Protein AF-A0AAX3WFN7-F1 (afdb_monomer_lite)

pLDDT: mean 91.31, std 12.01, range [34.16, 98.0]

Structure (mmCIF, N/CA/C/O backbone):
data_AF-A0AAX3WFN7-F1
#
_entry.id   AF-A0AAX3WFN7-F1
#
loop_
_atom_site.group_PDB
_atom_site.id
_atom_site.type_symbol
_atom_site.label_atom_id
_atom_site.label_alt_id
_atom_site.label_comp_id
_atom_site.label_asym_id
_atom_site.label_entity_id
_atom_site.label_seq_id
_atom_site.pdbx_PDB_ins_code
_atom_site.Cartn_x
_atom_site.Cartn_y
_atom_site.Cartn_z
_atom_site.occupancy
_atom_site.B_iso_or_equiv
_atom_site.auth_seq_id
_atom_site.auth_comp_id
_atom_site.auth_asym_id
_atom_site.auth_atom_id
_atom_site.pdbx_PDB_model_num
ATOM 1 N N . MET A 1 1 ? -26.899 1.313 -4.497 1.00 37.00 1 MET A N 1
ATOM 2 C CA . MET A 1 1 ? -25.644 0.562 -4.700 1.00 37.00 1 MET A CA 1
ATOM 3 C C . MET A 1 1 ? -25.261 0.020 -3.342 1.00 37.00 1 MET A C 1
ATOM 5 O O . MET A 1 1 ? -25.131 0.827 -2.433 1.00 37.00 1 MET A O 1
ATOM 9 N N . SER A 1 2 ? -25.225 -1.301 -3.163 1.00 34.16 2 SER A N 1
ATOM 10 C CA . SER A 1 2 ? -24.815 -1.900 -1.890 1.00 34.16 2 SER A CA 1
ATOM 11 C C . SER A 1 2 ? -23.419 -1.387 -1.556 1.00 34.16 2 SER A C 1
ATOM 13 O O . SER A 1 2 ? -22.500 -1.590 -2.347 1.00 34.16 2 SER A O 1
ATOM 15 N N . ALA A 1 3 ? -23.286 -0.650 -0.453 1.00 49.38 3 ALA A N 1
ATOM 16 C CA . ALA A 1 3 ? -21.984 -0.257 0.054 1.00 49.38 3 ALA A CA 1
ATOM 17 C C . ALA A 1 3 ? -21.261 -1.556 0.413 1.00 49.38 3 ALA A C 1
ATOM 19 O O . ALA A 1 3 ? -21.651 -2.242 1.353 1.00 49.38 3 ALA A O 1
ATOM 20 N N . LEU A 1 4 ? -20.291 -1.956 -0.407 1.00 69.00 4 LEU A N 1
ATOM 21 C CA . LEU A 1 4 ? -19.347 -2.988 -0.005 1.00 69.00 4 LEU A CA 1
ATOM 22 C C . LEU A 1 4 ? -18.673 -2.463 1.264 1.00 69.00 4 LEU A C 1
ATOM 24 O O . LEU A 1 4 ? -18.151 -1.346 1.251 1.00 69.00 4 LEU A O 1
ATOM 28 N N . GLY A 1 5 ? -18.758 -3.229 2.352 1.00 84.44 5 GLY A N 1
ATOM 29 C CA . GLY A 1 5 ? -18.125 -2.869 3.616 1.00 84.44 5 GLY A CA 1
ATOM 30 C C . GLY A 1 5 ? -16.632 -2.600 3.416 1.00 84.44 5 GLY A C 1
ATOM 31 O O . GLY A 1 5 ? -15.982 -3.202 2.554 1.00 84.44 5 GLY A O 1
ATOM 32 N N . ILE A 1 6 ? -16.082 -1.669 4.192 1.00 92.62 6 ILE A N 1
ATOM 33 C CA . ILE A 1 6 ? -14.635 -1.465 4.276 1.00 92.62 6 ILE A CA 1
ATOM 34 C C . ILE A 1 6 ? -14.122 -2.404 5.359 1.00 92.62 6 ILE A C 1
ATOM 36 O O . ILE A 1 6 ? -14.631 -2.368 6.469 1.00 92.62 6 ILE A O 1
ATOM 40 N N . TYR A 1 7 ? -13.128 -3.235 5.057 1.00 95.25 7 TYR A N 1
ATOM 41 C CA . TYR A 1 7 ? -12.626 -4.244 5.993 1.00 95.25 7 TYR A CA 1
ATOM 42 C C . TYR A 1 7 ? -11.182 -3.956 6.402 1.00 95.25 7 TYR A C 1
ATOM 44 O O . TYR A 1 7 ? -10.361 -3.533 5.584 1.00 95.25 7 TYR A O 1
ATOM 52 N N . CYS A 1 8 ? -10.865 -4.215 7.668 1.00 96.44 8 CYS A N 1
ATOM 53 C CA . CYS A 1 8 ? -9.518 -4.087 8.206 1.00 96.44 8 CYS A CA 1
ATOM 54 C C . CYS A 1 8 ? -8.574 -5.083 7.522 1.00 96.44 8 CYS A C 1
ATOM 56 O O . CYS A 1 8 ? -8.849 -6.281 7.485 1.00 96.44 8 CYS A O 1
ATOM 58 N N . ALA A 1 9 ? -7.432 -4.606 7.031 1.00 95.62 9 ALA A N 1
ATOM 59 C CA . ALA A 1 9 ? -6.444 -5.446 6.360 1.00 95.62 9 ALA A CA 1
ATOM 60 C C . ALA A 1 9 ? -5.803 -6.484 7.295 1.00 95.62 9 ALA A C 1
ATOM 62 O O . ALA A 1 9 ? -5.348 -7.526 6.828 1.00 95.62 9 ALA A O 1
ATOM 63 N N . ASP A 1 10 ? -5.758 -6.204 8.600 1.00 95.19 10 ASP A N 1
ATOM 64 C CA . ASP A 1 10 ? -5.051 -7.051 9.562 1.00 95.19 10 ASP A CA 1
ATOM 65 C C . ASP A 1 10 ? -5.946 -8.152 10.152 1.00 95.19 10 ASP A C 1
ATOM 67 O O . ASP A 1 10 ? -5.470 -9.261 10.379 1.00 95.19 10 ASP A O 1
ATOM 71 N N . CYS A 1 11 ? -7.240 -7.883 10.381 1.00 94.94 11 CYS A N 1
ATOM 72 C CA . CYS A 1 11 ? -8.157 -8.852 11.006 1.00 94.94 11 CYS A CA 1
ATOM 73 C C . CYS A 1 11 ? -9.414 -9.189 10.193 1.00 94.94 11 CYS A C 1
ATOM 75 O O . CYS A 1 11 ? -10.177 -10.060 10.603 1.00 94.94 11 CYS A O 1
ATOM 77 N N . GLY A 1 12 ? -9.673 -8.501 9.078 1.00 94.62 12 GLY A N 1
ATOM 78 C CA . GLY A 1 12 ? -10.845 -8.742 8.232 1.00 94.62 12 GLY A CA 1
ATOM 79 C C . GLY A 1 12 ? -12.186 -8.288 8.819 1.00 94.62 12 GLY A C 1
ATOM 80 O O . GLY A 1 12 ? -13.219 -8.562 8.218 1.00 94.62 12 GLY A O 1
ATOM 81 N N . THR A 1 13 ? -12.202 -7.598 9.964 1.00 96.31 13 THR A N 1
ATOM 82 C CA . THR A 1 13 ? -13.441 -7.030 10.526 1.00 96.31 13 THR A CA 1
ATOM 83 C C . THR A 1 13 ? -13.901 -5.842 9.688 1.00 96.31 13 THR A C 1
ATOM 85 O O . THR A 1 13 ? -13.075 -5.033 9.264 1.00 96.31 13 THR A O 1
ATOM 88 N N . GLU A 1 14 ? -15.212 -5.725 9.476 1.00 96.50 14 GLU A N 1
ATOM 89 C CA . GLU A 1 14 ? -15.826 -4.518 8.928 1.00 96.50 14 GLU A CA 1
ATOM 90 C C . GLU A 1 14 ? -15.520 -3.297 9.808 1.00 96.50 14 GLU A C 1
ATOM 92 O O . GLU A 1 14 ? -15.592 -3.340 11.037 1.00 96.50 14 GLU A O 1
ATOM 97 N N . CYS A 1 15 ? -15.125 -2.217 9.153 1.00 96.31 15 CYS A N 1
ATOM 98 C CA . CYS A 1 15 ? -14.728 -0.961 9.752 1.00 96.31 15 CYS A CA 1
ATOM 99 C C . CYS A 1 15 ? -15.892 0.022 9.767 1.00 96.31 15 CYS A C 1
ATOM 101 O O . CYS A 1 15 ? -16.764 0.016 8.899 1.00 96.31 15 CYS A O 1
ATOM 103 N N . GLU A 1 16 ? -15.841 0.931 10.726 1.00 95.56 16 GLU A N 1
ATOM 104 C CA . GLU A 1 16 ? -16.802 2.012 10.882 1.00 95.56 16 GLU A CA 1
ATOM 105 C C . GLU A 1 16 ? -16.162 3.358 10.566 1.00 95.56 16 GLU A C 1
ATOM 107 O O . GLU A 1 16 ? -14.940 3.515 10.605 1.00 95.56 16 GLU A O 1
ATOM 112 N N . ARG A 1 17 ? -16.996 4.337 10.214 1.00 95.38 17 ARG A N 1
ATOM 113 C CA . ARG A 1 17 ? -16.527 5.683 9.904 1.00 95.38 17 ARG A CA 1
ATOM 114 C C . ARG A 1 17 ? -16.632 6.564 11.143 1.00 95.38 17 ARG A C 1
ATOM 116 O O . ARG A 1 17 ? -17.738 6.830 11.609 1.00 95.38 17 ARG A O 1
ATOM 123 N N . ILE A 1 18 ? -15.484 7.009 11.639 1.00 95.31 18 ILE A N 1
ATOM 124 C CA . ILE A 1 18 ? -15.334 7.819 12.855 1.00 95.31 18 ILE A CA 1
ATOM 125 C C . ILE A 1 18 ? -14.391 8.999 12.588 1.00 95.31 18 ILE A C 1
ATOM 127 O O . ILE A 1 18 ? -13.898 9.171 11.469 1.00 95.31 18 ILE A O 1
ATOM 131 N N . THR A 1 19 ? -14.141 9.846 13.585 1.00 95.62 19 THR A N 1
ATOM 132 C CA . THR A 1 19 ? -13.132 10.911 13.453 1.00 95.62 19 THR A CA 1
ATOM 133 C C . THR A 1 19 ? -11.713 10.365 13.611 1.00 95.62 19 THR A C 1
ATOM 135 O O . THR A 1 19 ? -11.483 9.394 14.334 1.00 95.62 19 THR A O 1
ATOM 138 N N . GLY A 1 20 ? -10.726 11.004 12.976 1.00 93.38 20 GLY A N 1
ATOM 139 C CA . GLY A 1 20 ? -9.323 10.619 13.150 1.00 93.38 20 GLY A CA 1
ATOM 140 C C . GLY A 1 20 ? -8.870 10.685 14.610 1.00 93.38 20 GLY A C 1
ATOM 141 O O . GLY A 1 20 ? -8.137 9.810 15.061 1.00 93.38 20 GLY A O 1
ATOM 142 N N . ARG A 1 21 ? -9.370 11.659 15.379 1.00 93.81 21 ARG A N 1
ATOM 143 C CA . ARG A 1 21 ? -9.132 11.775 16.824 1.00 93.81 21 ARG A CA 1
ATOM 144 C C . ARG A 1 21 ? -9.562 10.525 17.589 1.00 93.81 21 ARG A C 1
ATOM 146 O O . ARG A 1 21 ? -8.799 10.046 18.422 1.00 93.81 21 ARG A O 1
ATOM 153 N N . GLU A 1 22 ? -10.760 10.010 17.321 1.00 93.44 22 GLU A N 1
ATOM 154 C CA . GLU A 1 22 ? -11.271 8.782 17.950 1.00 93.44 22 GLU A CA 1
ATOM 155 C C . GLU A 1 22 ? -10.467 7.551 17.513 1.00 93.44 22 GLU A C 1
ATOM 157 O O . GLU A 1 22 ? -10.211 6.665 18.322 1.00 93.44 22 GLU A O 1
ATOM 162 N N . ALA A 1 23 ? -10.010 7.529 16.259 1.00 91.88 23 ALA A N 1
ATOM 163 C CA . ALA A 1 23 ? -9.206 6.446 15.698 1.00 91.88 23 ALA A CA 1
ATOM 164 C C . ALA A 1 23 ? -7.727 6.441 16.136 1.00 91.88 23 ALA A C 1
ATOM 166 O O . ALA A 1 23 ? -6.984 5.540 15.747 1.00 91.88 23 ALA A O 1
ATOM 167 N N . GLY A 1 24 ? -7.270 7.455 16.880 1.00 90.00 24 GLY A N 1
ATOM 168 C CA . GLY A 1 24 ? -5.864 7.595 17.276 1.00 90.00 24 GLY A CA 1
ATOM 169 C C . GLY A 1 24 ? -4.944 8.176 16.191 1.00 90.00 24 GLY A C 1
ATOM 170 O O . GLY A 1 24 ? -3.720 8.068 16.299 1.00 90.00 24 GLY A O 1
ATOM 171 N N . ALA A 1 25 ? -5.493 8.804 15.144 1.00 89.75 25 ALA A N 1
ATOM 172 C CA . ALA A 1 25 ? -4.709 9.535 14.149 1.00 89.75 25 ALA A CA 1
ATOM 173 C C . ALA A 1 25 ? -3.969 10.718 14.797 1.00 89.75 25 ALA A C 1
ATOM 175 O O . ALA A 1 25 ? -4.505 11.420 15.659 1.00 89.75 25 ALA A O 1
ATOM 176 N N . ARG A 1 26 ? -2.720 10.941 14.378 1.00 87.88 26 ARG A N 1
ATOM 177 C CA . ARG A 1 26 ? -1.846 11.998 14.927 1.00 87.88 26 ARG A CA 1
ATOM 178 C C . ARG A 1 26 ? -1.527 13.083 13.903 1.00 87.88 26 ARG A C 1
ATOM 180 O O . ARG A 1 26 ? -0.988 14.129 14.255 1.00 87.88 26 ARG A O 1
ATOM 187 N N . GLU A 1 27 ? -1.839 12.823 12.643 1.00 87.69 27 GLU A N 1
ATOM 188 C CA . GLU A 1 27 ? -1.629 13.705 11.513 1.00 87.69 27 GLU A CA 1
ATOM 189 C C . GLU A 1 27 ? -2.601 14.893 11.613 1.00 87.69 27 GLU A C 1
ATOM 191 O O . GLU A 1 27 ? -3.813 14.668 11.660 1.00 87.69 27 GLU A O 1
ATOM 196 N N . PRO A 1 28 ? -2.110 16.150 11.629 1.00 88.81 28 PRO A N 1
ATOM 197 C CA . PRO A 1 28 ? -2.948 17.335 11.825 1.00 88.81 28 PRO A CA 1
ATOM 198 C C . PRO A 1 28 ? -4.164 17.401 10.898 1.00 88.81 28 PRO A C 1
ATOM 200 O O . PRO A 1 28 ? -5.268 17.681 11.355 1.00 88.81 28 PRO A O 1
ATOM 203 N N . ASP A 1 29 ? -3.969 17.058 9.624 1.00 88.31 29 ASP A N 1
ATOM 204 C CA . ASP A 1 29 ? -5.018 17.100 8.602 1.00 88.31 29 ASP A CA 1
ATOM 205 C C . ASP A 1 29 ? -6.084 16.006 8.781 1.00 88.31 29 ASP A C 1
ATOM 207 O O . ASP A 1 29 ? -7.155 16.082 8.182 1.00 88.31 29 ASP A O 1
ATOM 211 N N . LEU A 1 30 ? -5.807 14.980 9.596 1.00 90.25 30 LEU A N 1
ATOM 212 C CA . LEU A 1 30 ? -6.702 13.844 9.811 1.00 90.25 30 LEU A CA 1
ATOM 213 C C . LEU A 1 30 ? -7.409 13.868 11.162 1.00 90.25 30 LEU A C 1
ATOM 215 O O . LEU A 1 30 ? -8.443 13.220 11.288 1.00 90.25 30 LEU A O 1
ATOM 219 N N . ILE A 1 31 ? -6.905 14.617 12.148 1.00 91.25 31 ILE A N 1
ATOM 220 C CA . ILE A 1 31 ? -7.456 14.640 13.514 1.00 91.25 31 ILE A CA 1
ATOM 221 C C . ILE A 1 31 ? -8.966 14.922 13.515 1.00 91.25 31 ILE A C 1
ATOM 223 O O . ILE A 1 31 ? -9.722 14.194 14.156 1.00 91.25 31 ILE A O 1
ATOM 227 N N . ASP A 1 32 ? -9.413 15.934 12.770 1.00 92.38 32 ASP A N 1
ATOM 228 C CA . ASP A 1 32 ? -10.833 16.305 12.698 1.00 92.38 32 ASP A CA 1
ATOM 229 C C . ASP A 1 32 ? -11.520 15.790 11.413 1.00 92.38 32 ASP A C 1
ATOM 231 O O . ASP A 1 32 ? -12.698 16.061 11.172 1.00 92.38 32 ASP A O 1
ATOM 235 N N . ALA A 1 33 ? -10.803 15.020 10.585 1.00 92.94 33 ALA A N 1
ATOM 236 C CA . ALA A 1 33 ? -11.343 14.412 9.375 1.00 92.94 33 ALA A CA 1
ATOM 237 C C . ALA A 1 33 ? -12.040 13.076 9.668 1.00 92.94 33 ALA A C 1
ATOM 239 O O . ALA A 1 33 ? -11.824 12.436 10.698 1.00 92.94 33 ALA A O 1
ATOM 240 N N . GLN A 1 34 ? -12.873 12.636 8.723 1.00 95.75 34 GLN A N 1
ATOM 241 C CA . GLN A 1 34 ? -13.463 11.301 8.758 1.00 95.75 34 GLN A CA 1
ATOM 242 C C . GLN A 1 34 ? -12.441 10.254 8.308 1.00 95.75 34 GLN A C 1
ATOM 244 O O . GLN A 1 34 ? -11.760 10.415 7.290 1.00 95.75 34 GLN A O 1
ATOM 249 N N . VAL A 1 35 ? -12.382 9.151 9.043 1.00 96.19 35 VAL A N 1
ATOM 250 C CA . VAL A 1 35 ? -11.551 7.985 8.747 1.00 96.19 35 VAL A CA 1
ATOM 251 C C . VAL A 1 35 ? -12.382 6.717 8.895 1.00 96.19 35 VAL A C 1
ATOM 253 O O . VAL A 1 35 ? -13.383 6.691 9.606 1.00 96.19 35 VAL A O 1
ATOM 256 N N . TRP A 1 36 ? -11.959 5.655 8.226 1.00 97.06 36 TRP A N 1
ATOM 257 C CA . TRP A 1 36 ? -12.464 4.307 8.448 1.00 97.06 36 TRP A CA 1
ATOM 258 C C . TRP A 1 36 ? -11.588 3.621 9.487 1.00 97.06 36 TRP A C 1
ATOM 260 O O . TRP A 1 36 ? -10.380 3.556 9.276 1.00 97.06 36 TRP A O 1
ATOM 270 N N . ALA A 1 37 ? -12.162 3.104 10.570 1.00 97.06 37 ALA A N 1
ATOM 271 C CA . ALA A 1 37 ? -11.426 2.484 11.667 1.00 97.06 37 ALA A CA 1
ATOM 272 C C . ALA A 1 37 ? -11.964 1.094 12.020 1.00 97.06 37 ALA A C 1
ATOM 274 O O . ALA A 1 37 ? -13.155 0.808 11.897 1.00 97.06 37 ALA A O 1
ATOM 275 N N . CYS A 1 38 ? -11.067 0.209 12.448 1.00 96.81 38 CYS A N 1
ATOM 276 C CA . CYS A 1 38 ? -11.435 -1.106 12.954 1.00 96.81 38 CYS A CA 1
ATOM 277 C C . CYS A 1 38 ? -11.888 -1.001 14.418 1.00 96.81 38 CYS A C 1
ATOM 279 O O . CYS A 1 38 ? -11.123 -0.484 15.231 1.00 96.81 38 CYS A O 1
ATOM 281 N N . PRO A 1 39 ? -13.042 -1.574 14.801 1.00 95.69 39 PRO A N 1
ATOM 282 C CA . PRO A 1 39 ? -13.487 -1.553 16.196 1.00 95.69 39 PRO A CA 1
ATOM 283 C C . PRO A 1 39 ? -12.684 -2.498 17.114 1.00 95.69 39 PRO A C 1
ATOM 285 O O . PRO A 1 39 ? -12.807 -2.413 18.333 1.00 95.69 39 PRO A O 1
ATOM 288 N N . PHE A 1 40 ? -11.870 -3.408 16.556 1.00 94.31 40 PHE A N 1
ATOM 289 C CA . PHE A 1 40 ? -11.113 -4.407 17.332 1.00 94.31 40 PHE A CA 1
ATOM 290 C C . PHE A 1 40 ? -9.592 -4.243 17.285 1.00 94.31 40 PHE A C 1
ATOM 292 O O . PHE A 1 40 ? -8.912 -4.623 18.237 1.00 94.31 40 PHE A O 1
ATOM 299 N N . CYS A 1 41 ? -9.036 -3.723 16.189 1.00 93.56 41 CYS A N 1
ATOM 300 C CA . CYS A 1 41 ? -7.594 -3.511 16.078 1.00 93.56 41 CYS A CA 1
ATOM 301 C C . CYS A 1 41 ? -7.257 -2.095 16.558 1.00 93.56 41 CYS A C 1
ATOM 303 O O . CYS A 1 41 ? -7.745 -1.141 15.950 1.00 93.56 41 CYS A O 1
ATOM 305 N N . PRO A 1 42 ? -6.422 -1.935 17.599 1.00 87.25 42 PRO A N 1
ATOM 306 C CA . PRO A 1 42 ? -6.036 -0.613 18.074 1.00 87.25 42 PRO A CA 1
ATOM 307 C C . PRO A 1 42 ? -5.287 0.152 16.980 1.00 87.25 42 PRO A C 1
ATOM 309 O O . PRO A 1 42 ? -4.499 -0.433 16.232 1.00 87.25 42 PRO A O 1
ATOM 312 N N . ASP A 1 43 ? -5.564 1.453 16.882 1.00 89.12 43 ASP A N 1
ATOM 313 C CA . ASP A 1 43 ? -4.935 2.388 15.938 1.00 89.12 43 ASP A CA 1
ATOM 314 C C . ASP A 1 43 ? -5.048 1.975 14.456 1.00 89.12 43 ASP A C 1
ATOM 316 O O . ASP A 1 43 ? -4.291 2.453 13.599 1.00 89.12 43 ASP A O 1
ATOM 320 N N . ALA A 1 44 ? -5.985 1.073 14.139 1.00 95.94 44 ALA A N 1
ATOM 321 C CA . ALA A 1 44 ? -6.191 0.585 12.791 1.00 95.94 44 ALA A CA 1
ATOM 322 C C . ALA A 1 44 ? -7.201 1.448 12.047 1.00 95.94 44 ALA A C 1
ATOM 324 O O . ALA A 1 44 ? -8.408 1.327 12.259 1.00 95.94 44 ALA A O 1
ATOM 325 N N . TRP A 1 45 ? -6.705 2.286 11.138 1.00 96.06 45 TRP A N 1
ATOM 326 C CA . TRP A 1 45 ? -7.542 3.206 10.377 1.00 96.06 45 TRP A CA 1
ATOM 327 C C . TRP A 1 45 ? -7.017 3.487 8.964 1.00 96.06 45 TRP A C 1
ATOM 329 O O . TRP A 1 45 ? -5.873 3.177 8.633 1.00 96.06 45 TRP A O 1
ATOM 339 N N . ALA A 1 46 ? -7.869 4.046 8.105 1.00 95.56 46 ALA A N 1
ATOM 340 C CA . ALA A 1 46 ? -7.519 4.613 6.802 1.00 95.56 46 ALA A CA 1
ATOM 341 C C . ALA A 1 46 ? -8.311 5.904 6.554 1.00 95.56 46 ALA A C 1
ATOM 343 O O . ALA A 1 46 ? -9.452 6.031 6.997 1.00 95.56 46 ALA A O 1
ATOM 344 N N . ALA A 1 47 ? -7.723 6.867 5.844 1.00 93.81 47 ALA A N 1
ATOM 345 C CA . ALA A 1 47 ? -8.402 8.124 5.536 1.00 93.81 47 ALA A CA 1
ATOM 346 C C . ALA A 1 47 ? -9.666 7.887 4.690 1.00 93.81 47 ALA A C 1
ATOM 348 O O . ALA A 1 47 ? -9.676 7.025 3.807 1.00 93.81 47 ALA A O 1
ATOM 349 N N . SER A 1 48 ? -10.723 8.665 4.937 1.00 93.88 48 SER A N 1
ATOM 350 C CA . SER A 1 48 ? -11.897 8.695 4.063 1.00 93.88 48 SER A CA 1
ATOM 351 C C . SER A 1 48 ? -11.677 9.695 2.932 1.00 93.88 48 SER A C 1
ATOM 353 O O . SER A 1 48 ? -11.333 10.852 3.167 1.00 93.88 48 SER A O 1
ATOM 355 N N . ALA A 1 49 ? -11.931 9.270 1.700 1.00 91.44 49 ALA A N 1
ATOM 356 C CA . ALA A 1 49 ? -12.033 10.159 0.554 1.00 91.44 49 ALA A CA 1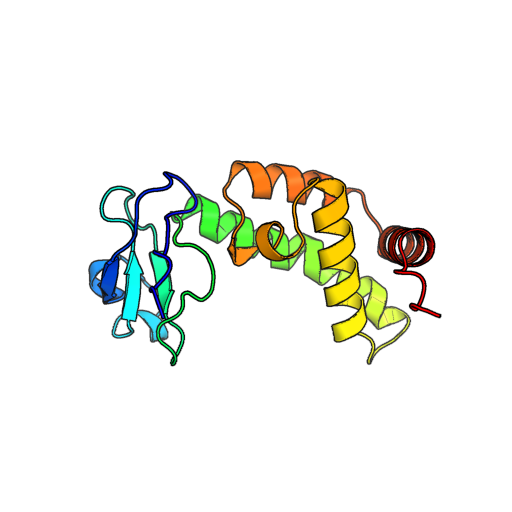
ATOM 357 C C . ALA A 1 49 ? -13.329 10.987 0.613 1.00 91.44 49 ALA A C 1
ATOM 359 O O . ALA A 1 49 ? -14.251 10.695 1.384 1.00 91.44 49 ALA A O 1
ATOM 360 N N . ALA A 1 50 ? -13.407 12.021 -0.232 1.00 88.38 50 ALA A N 1
ATOM 361 C CA . ALA A 1 50 ? -14.547 12.937 -0.300 1.00 88.38 50 ALA A CA 1
ATOM 362 C C . ALA A 1 50 ? -15.861 12.246 -0.716 1.00 88.38 50 ALA A C 1
ATOM 364 O O . ALA A 1 50 ? -16.938 12.679 -0.315 1.00 88.38 50 ALA A O 1
ATOM 365 N N . ASP A 1 51 ? -15.775 11.162 -1.489 1.00 88.94 51 ASP A N 1
ATOM 366 C CA . ASP A 1 51 ? -16.916 10.327 -1.887 1.00 88.94 51 ASP A CA 1
ATOM 367 C C . ASP A 1 51 ? -17.330 9.302 -0.810 1.00 88.94 51 ASP A C 1
ATOM 369 O O . ASP A 1 51 ? -18.269 8.532 -1.004 1.00 88.94 51 ASP A O 1
ATOM 373 N N . GLY A 1 52 ? -16.645 9.300 0.338 1.00 87.12 52 GLY A N 1
ATOM 374 C CA . GLY A 1 52 ? -16.873 8.383 1.447 1.00 87.12 52 GLY A CA 1
ATOM 375 C C . GLY A 1 52 ? -16.166 7.034 1.312 1.00 87.12 52 GLY A C 1
ATOM 376 O O . GLY A 1 52 ? -16.244 6.242 2.248 1.00 87.12 52 GLY A O 1
ATOM 377 N N . SER A 1 53 ? -15.462 6.763 0.207 1.00 90.00 53 SER A N 1
ATOM 378 C CA . SER A 1 53 ? -14.615 5.570 0.081 1.00 90.00 53 SER A CA 1
ATOM 379 C C . SER A 1 53 ? -13.370 5.654 0.975 1.00 90.00 53 SER A C 1
ATOM 381 O O . SER A 1 53 ? -13.024 6.715 1.497 1.00 90.00 53 SER A O 1
ATOM 383 N N . ALA A 1 54 ? -12.695 4.527 1.198 1.00 91.00 54 ALA A N 1
ATOM 384 C CA . ALA A 1 54 ? -11.448 4.484 1.956 1.00 91.00 54 ALA A CA 1
ATOM 385 C C . ALA A 1 54 ? -10.236 4.664 1.023 1.00 91.00 54 ALA A C 1
ATOM 387 O O . ALA A 1 54 ? -10.130 3.992 -0.006 1.00 91.00 54 ALA A O 1
ATOM 388 N N . VAL A 1 55 ? -9.292 5.533 1.400 1.00 89.75 55 VAL A N 1
ATOM 389 C CA . VAL A 1 55 ? -7.995 5.730 0.722 1.00 89.75 55 VAL A CA 1
ATOM 390 C C . VAL A 1 55 ? -7.052 4.584 1.122 1.00 89.75 55 VAL A C 1
ATOM 392 O O . VAL A 1 55 ? -6.060 4.772 1.823 1.00 89.75 55 VAL A O 1
ATOM 395 N N . GLY A 1 56 ? -7.424 3.358 0.748 1.00 91.38 56 GLY A N 1
ATOM 396 C CA . GLY A 1 56 ? -6.795 2.113 1.198 1.00 91.38 56 GLY A CA 1
ATOM 397 C C . GLY A 1 56 ? -7.614 1.352 2.240 1.00 91.38 56 GLY A C 1
ATOM 398 O O . GLY A 1 56 ? -8.698 1.771 2.633 1.00 91.38 56 GLY A O 1
ATOM 399 N N . LEU A 1 57 ? -7.099 0.204 2.683 1.00 94.75 57 LEU A N 1
ATOM 400 C CA . LEU A 1 57 ? -7.740 -0.575 3.744 1.00 94.75 57 LEU A CA 1
ATOM 401 C C . LEU A 1 57 ? -7.249 -0.117 5.123 1.00 94.75 57 LEU A C 1
ATOM 403 O O . LEU A 1 57 ? -6.031 0.016 5.299 1.00 94.75 57 LEU A O 1
ATOM 407 N N . PRO A 1 58 ? -8.147 0.062 6.111 1.00 96.56 58 PRO A N 1
ATOM 408 C CA . PRO A 1 58 ? -7.766 0.307 7.496 1.00 96.56 58 PRO A CA 1
ATOM 409 C C . PRO A 1 58 ? -6.770 -0.733 7.994 1.00 96.56 58 PRO A C 1
ATOM 411 O O . PRO A 1 58 ? -6.934 -1.927 7.741 1.00 96.56 58 PRO A O 1
ATOM 414 N N . ALA A 1 59 ? -5.717 -0.281 8.663 1.00 97.00 59 ALA A N 1
ATOM 415 C CA . ALA A 1 59 ? -4.687 -1.162 9.197 1.00 97.00 59 ALA A CA 1
ATOM 416 C C . ALA A 1 59 ? -3.972 -0.497 10.369 1.00 97.00 59 ALA A C 1
ATOM 418 O O . ALA A 1 59 ? -3.906 0.735 10.433 1.00 97.00 59 ALA A O 1
ATOM 419 N N . GLY A 1 60 ? -3.439 -1.311 11.275 1.00 95.50 60 GLY A N 1
ATOM 420 C CA . GLY A 1 60 ? -2.679 -0.855 12.430 1.00 95.50 60 GLY A CA 1
ATOM 421 C C . GLY A 1 60 ? -1.398 -0.120 12.037 1.00 95.50 60 GLY A C 1
ATOM 422 O O . GLY A 1 60 ? -0.939 -0.170 10.890 1.00 95.50 60 GLY A O 1
ATOM 423 N N . GLU A 1 61 ? -0.798 0.559 13.014 1.00 94.06 61 GLU A N 1
ATOM 424 C CA . GLU A 1 61 ? 0.402 1.380 12.821 1.00 94.06 61 GLU A CA 1
ATOM 425 C C . GLU A 1 61 ? 1.551 0.616 12.136 1.00 94.06 61 GLU A C 1
ATOM 427 O O . GLU A 1 61 ? 2.154 1.142 11.200 1.00 94.06 61 GLU A O 1
ATOM 432 N N . GLU A 1 62 ? 1.821 -0.639 12.524 1.00 95.19 62 GLU A N 1
ATOM 433 C CA . GLU A 1 62 ? 2.884 -1.450 11.905 1.00 95.19 62 GLU A CA 1
ATOM 434 C C . GLU A 1 62 ? 2.650 -1.635 10.398 1.00 95.19 62 GLU A C 1
ATOM 436 O O . GLU A 1 62 ? 3.544 -1.370 9.590 1.00 95.19 62 GLU A O 1
ATOM 441 N N . THR A 1 63 ? 1.441 -2.042 10.001 1.00 96.88 63 THR A N 1
ATOM 442 C CA . THR A 1 63 ? 1.086 -2.245 8.592 1.00 96.88 63 THR A CA 1
ATOM 443 C C . THR A 1 63 ? 1.130 -0.926 7.820 1.00 96.88 63 THR A C 1
ATOM 445 O O . THR A 1 63 ? 1.692 -0.883 6.724 1.00 96.88 63 THR A O 1
ATOM 448 N N . ARG A 1 64 ? 0.607 0.176 8.377 1.00 95.31 64 ARG A N 1
ATOM 449 C CA . ARG A 1 64 ? 0.673 1.501 7.729 1.00 95.31 64 ARG A CA 1
ATOM 450 C C . ARG A 1 64 ? 2.117 1.956 7.509 1.00 95.31 64 ARG A C 1
ATOM 452 O O . ARG A 1 64 ? 2.461 2.368 6.400 1.00 95.31 64 ARG A O 1
ATOM 459 N N . ASN A 1 65 ? 2.978 1.789 8.510 1.00 95.38 65 ASN A N 1
ATOM 460 C CA . ASN A 1 65 ? 4.401 2.109 8.410 1.00 95.38 65 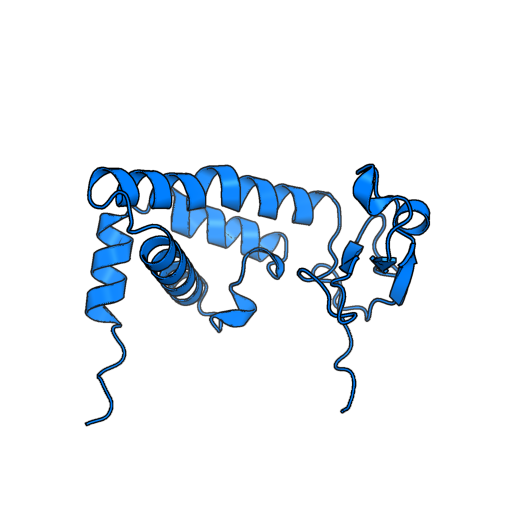ASN A CA 1
ATOM 461 C C . ASN A 1 65 ? 5.119 1.216 7.389 1.00 95.38 65 ASN A C 1
ATOM 463 O O . ASN A 1 65 ? 5.924 1.706 6.596 1.00 95.38 65 ASN A O 1
ATOM 467 N N . ALA A 1 66 ? 4.800 -0.080 7.343 1.00 97.38 66 ALA A N 1
ATOM 468 C CA . ALA A 1 66 ? 5.362 -0.998 6.356 1.00 97.38 66 ALA A CA 1
ATOM 469 C C . ALA A 1 66 ? 4.973 -0.612 4.919 1.00 97.38 66 ALA A C 1
ATOM 471 O O . ALA A 1 66 ? 5.832 -0.611 4.033 1.00 97.38 66 ALA A O 1
ATOM 472 N N . ARG A 1 67 ? 3.711 -0.224 4.686 1.00 97.69 67 ARG A N 1
ATOM 473 C CA . ARG A 1 67 ? 3.237 0.292 3.389 1.00 97.69 67 ARG A CA 1
ATOM 474 C C . ARG A 1 67 ? 3.980 1.565 2.981 1.00 97.69 67 ARG A C 1
ATOM 476 O O . ARG A 1 67 ? 4.433 1.665 1.839 1.00 97.69 67 ARG A O 1
ATOM 483 N N . ALA A 1 68 ? 4.133 2.513 3.908 1.00 96.00 68 ALA A N 1
ATOM 484 C CA . ALA A 1 68 ? 4.856 3.760 3.668 1.00 96.00 68 ALA A CA 1
ATOM 485 C C . ALA A 1 68 ? 6.324 3.494 3.299 1.00 96.00 68 ALA A C 1
ATOM 487 O O . ALA A 1 68 ? 6.803 3.972 2.269 1.00 96.00 68 ALA A O 1
ATOM 488 N N . LEU A 1 69 ? 7.006 2.645 4.073 1.00 97.62 69 LEU A N 1
ATOM 489 C CA . LEU A 1 69 ? 8.401 2.286 3.835 1.00 97.62 69 LEU A CA 1
ATOM 490 C C . LEU A 1 69 ? 8.586 1.543 2.504 1.00 97.62 69 LEU A C 1
ATOM 492 O O . LEU A 1 69 ? 9.540 1.812 1.774 1.00 97.62 69 LEU A O 1
ATOM 496 N N . LEU A 1 70 ? 7.679 0.622 2.163 1.00 97.94 70 LEU A N 1
ATOM 497 C CA . LEU A 1 70 ? 7.687 -0.086 0.881 1.00 97.94 70 LEU A CA 1
ATOM 498 C C . LEU A 1 70 ? 7.598 0.897 -0.294 1.00 97.94 70 LEU A C 1
ATOM 500 O O . LEU A 1 70 ? 8.376 0.790 -1.247 1.00 97.94 70 LEU A O 1
ATOM 504 N N . ARG A 1 71 ? 6.688 1.875 -0.209 1.00 97.25 71 ARG A N 1
ATOM 505 C CA . ARG A 1 71 ? 6.529 2.905 -1.239 1.00 97.25 71 ARG A CA 1
ATOM 506 C C . ARG A 1 71 ? 7.782 3.773 -1.357 1.00 97.25 71 ARG A C 1
ATOM 508 O O . ARG A 1 71 ? 8.358 3.856 -2.437 1.00 97.25 71 ARG A O 1
ATOM 515 N N . GLU A 1 72 ? 8.248 4.341 -0.248 1.00 96.94 72 GLU A N 1
ATOM 516 C CA . GLU A 1 72 ? 9.402 5.248 -0.221 1.00 96.94 72 GLU A CA 1
ATOM 517 C C . GLU A 1 72 ? 10.701 4.562 -0.675 1.00 96.94 72 GLU A C 1
ATOM 519 O O . GLU A 1 72 ? 11.488 5.132 -1.426 1.00 96.94 72 GLU A O 1
ATOM 524 N N . ARG A 1 73 ? 10.960 3.331 -0.219 1.00 97.12 73 ARG A N 1
ATOM 525 C CA . ARG A 1 73 ? 12.276 2.694 -0.396 1.00 97.12 73 ARG A CA 1
ATOM 526 C C . ARG A 1 73 ? 12.370 1.786 -1.607 1.00 97.12 73 ARG A C 1
ATOM 528 O O . ARG A 1 73 ? 13.470 1.616 -2.130 1.00 97.12 73 ARG A O 1
ATOM 535 N N . GLN A 1 74 ? 11.265 1.175 -2.033 1.00 97.56 74 GLN A N 1
ATOM 536 C CA . GLN A 1 74 ? 11.282 0.226 -3.147 1.00 97.56 74 GLN A CA 1
ATOM 537 C C . GLN A 1 74 ? 10.607 0.787 -4.391 1.00 97.56 74 GLN A C 1
ATOM 539 O O . GLN A 1 74 ? 11.216 0.777 -5.460 1.00 97.56 74 GLN A O 1
ATOM 544 N N . VAL A 1 75 ? 9.391 1.319 -4.264 1.00 96.88 75 VAL A N 1
ATOM 545 C CA . VAL A 1 75 ? 8.663 1.851 -5.425 1.00 96.88 75 VAL A CA 1
ATOM 546 C C . VAL A 1 75 ? 9.327 3.113 -5.962 1.00 96.88 75 VAL A C 1
ATOM 548 O O . VAL A 1 75 ? 9.687 3.145 -7.138 1.00 96.88 75 VAL A O 1
ATOM 551 N N . GLU A 1 76 ? 9.581 4.117 -5.119 1.00 97.44 76 GLU A N 1
ATOM 552 C CA . GLU A 1 76 ? 10.227 5.359 -5.573 1.00 97.44 76 GLU A CA 1
ATOM 553 C C . GLU A 1 76 ? 11.653 5.126 -6.084 1.00 97.44 76 GLU A C 1
ATOM 555 O O . GLU A 1 76 ? 12.100 5.825 -6.992 1.00 97.44 76 GLU A O 1
ATOM 560 N N . ARG A 1 77 ? 12.359 4.103 -5.583 1.00 97.19 77 ARG A N 1
ATOM 561 C CA . ARG A 1 77 ? 13.657 3.696 -6.141 1.00 97.19 77 ARG A CA 1
ATOM 562 C C . ARG A 1 77 ? 13.518 3.269 -7.604 1.00 97.19 77 ARG A C 1
ATOM 564 O O . ARG A 1 77 ? 14.246 3.778 -8.455 1.00 97.19 77 ARG A O 1
ATOM 571 N N . LEU A 1 78 ? 12.583 2.364 -7.901 1.00 97.25 78 LEU A N 1
ATOM 572 C CA . LEU A 1 78 ? 12.340 1.867 -9.260 1.00 97.25 78 LEU A CA 1
ATOM 573 C C . LEU A 1 78 ? 11.816 2.970 -10.188 1.00 97.25 78 LEU A C 1
ATOM 575 O O . LEU A 1 78 ? 12.245 3.066 -11.337 1.00 97.25 78 LEU A O 1
ATOM 579 N N . ILE A 1 79 ? 10.935 3.840 -9.688 1.00 97.12 79 ILE A N 1
ATOM 580 C CA . ILE A 1 79 ? 10.476 5.016 -10.436 1.00 97.12 79 ILE A CA 1
ATOM 581 C C . ILE A 1 79 ? 11.660 5.946 -10.719 1.00 97.12 79 ILE A C 1
ATOM 583 O O . ILE A 1 79 ? 11.850 6.365 -11.857 1.00 97.12 79 ILE A O 1
ATOM 587 N N . GLY A 1 80 ? 12.508 6.225 -9.730 1.00 97.06 80 GLY A N 1
ATOM 588 C CA . GLY A 1 80 ? 13.707 7.042 -9.905 1.00 97.06 80 GLY A CA 1
ATOM 589 C C . GLY A 1 80 ? 14.664 6.481 -10.962 1.00 97.06 80 GLY A C 1
ATOM 590 O O . GLY A 1 80 ? 15.232 7.244 -11.742 1.00 97.06 80 GLY A O 1
ATOM 591 N N . GLU A 1 81 ? 14.815 5.157 -11.046 1.00 96.62 81 GLU A N 1
ATOM 592 C CA . GLU A 1 81 ? 15.547 4.497 -12.136 1.00 96.62 81 GLU A CA 1
ATOM 593 C C . GLU A 1 81 ? 14.889 4.744 -13.502 1.00 96.62 81 GLU A C 1
ATOM 595 O O . GLU A 1 81 ? 15.581 5.111 -14.452 1.00 96.62 81 GLU A O 1
ATOM 600 N N . ALA A 1 82 ? 13.563 4.617 -13.597 1.00 95.81 82 ALA A N 1
ATOM 601 C CA . ALA A 1 82 ? 12.811 4.877 -14.824 1.00 95.81 82 ALA A CA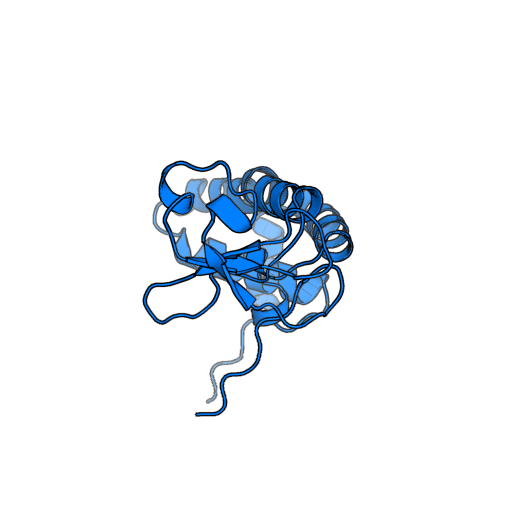 1
ATOM 602 C C . ALA A 1 82 ? 12.985 6.314 -15.333 1.00 95.81 82 ALA A C 1
ATOM 604 O O . ALA A 1 82 ? 13.188 6.544 -16.531 1.00 95.81 82 ALA A O 1
ATOM 605 N N . LEU A 1 83 ? 12.924 7.284 -14.418 1.00 96.50 83 LEU A N 1
ATOM 606 C CA . LEU A 1 83 ? 12.962 8.707 -14.746 1.00 96.50 83 LEU A CA 1
ATOM 607 C C . LEU A 1 83 ? 14.335 9.177 -15.237 1.00 96.50 83 LEU A C 1
ATOM 609 O O . LEU A 1 83 ? 14.401 10.144 -15.992 1.00 96.50 83 LEU A O 1
ATOM 613 N N . LYS A 1 84 ? 15.420 8.462 -14.907 1.00 95.25 84 LYS A N 1
ATOM 614 C CA . LYS A 1 84 ? 16.747 8.716 -15.499 1.00 95.25 84 LYS A CA 1
ATOM 615 C C . LYS A 1 84 ? 16.757 8.495 -17.012 1.00 95.25 84 LYS A C 1
ATOM 617 O O . LYS A 1 84 ? 17.506 9.161 -17.717 1.00 95.25 84 LYS A O 1
ATOM 622 N N . THR A 1 85 ? 15.947 7.559 -17.508 1.00 91.38 85 THR A N 1
ATOM 623 C CA . THR A 1 85 ? 15.842 7.255 -18.943 1.00 91.38 85 THR A CA 1
ATOM 624 C C . THR A 1 85 ? 14.703 8.024 -19.609 1.00 91.38 85 THR A C 1
ATOM 626 O O . THR A 1 85 ? 14.841 8.460 -20.748 1.00 91.38 85 THR A O 1
ATOM 629 N N . CYS A 1 86 ? 13.574 8.201 -18.919 1.00 91.88 86 CYS A N 1
ATOM 630 C CA . CYS A 1 86 ? 12.413 8.923 -19.432 1.00 91.88 86 CYS A CA 1
ATOM 631 C C . CYS A 1 86 ? 11.844 9.862 -18.352 1.00 91.88 86 CYS A C 1
ATOM 633 O O . CYS A 1 86 ? 10.984 9.439 -17.577 1.00 91.88 86 CYS A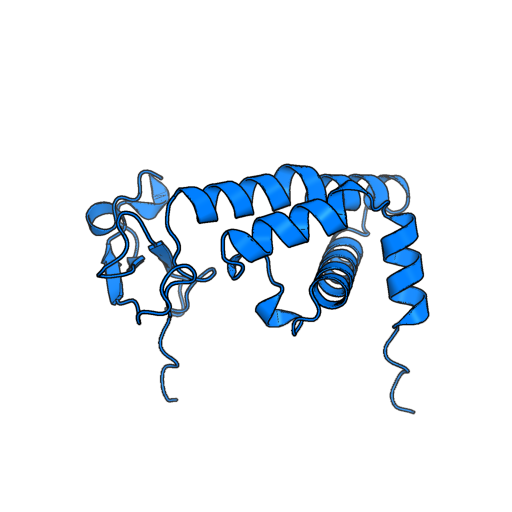 O 1
ATOM 635 N N . PRO A 1 87 ? 12.275 11.137 -18.306 1.00 91.75 87 PRO A N 1
ATOM 636 C CA . PRO A 1 87 ? 11.891 12.076 -17.244 1.00 91.75 87 PRO A CA 1
ATOM 637 C C . PRO A 1 87 ? 10.382 12.323 -17.102 1.00 91.75 87 PRO A C 1
ATOM 639 O O . PRO A 1 87 ? 9.904 12.598 -16.008 1.00 91.75 87 PRO A O 1
ATOM 642 N N . ASN A 1 88 ? 9.616 12.172 -18.186 1.00 93.94 88 ASN A N 1
ATOM 643 C CA . ASN A 1 88 ? 8.157 12.342 -18.185 1.00 93.94 88 ASN A CA 1
ATOM 644 C C . ASN A 1 88 ? 7.399 11.004 -18.063 1.00 93.94 88 ASN A C 1
ATOM 646 O O . ASN A 1 88 ? 6.191 10.946 -18.270 1.00 93.94 88 ASN A O 1
ATOM 650 N N . GLY A 1 89 ? 8.101 9.907 -17.761 1.00 93.50 89 GLY A N 1
ATOM 651 C CA . GLY A 1 89 ? 7.569 8.543 -17.794 1.00 93.50 89 GLY A CA 1
ATOM 652 C C . GLY A 1 89 ? 6.953 8.040 -16.487 1.00 93.50 89 GLY A C 1
ATOM 653 O O . GLY A 1 89 ? 6.720 6.837 -16.380 1.00 93.50 89 GLY A O 1
ATOM 654 N N . ARG A 1 90 ? 6.715 8.907 -15.490 1.00 96.19 90 ARG A N 1
ATOM 655 C CA . ARG A 1 90 ? 6.334 8.495 -14.125 1.00 96.19 90 ARG A CA 1
ATOM 656 C C . ARG A 1 90 ? 5.081 7.622 -14.083 1.00 96.19 90 ARG A C 1
ATOM 658 O O . ARG A 1 90 ? 5.151 6.521 -13.554 1.00 96.19 90 ARG A O 1
ATOM 665 N N . ALA A 1 91 ? 3.987 8.070 -14.698 1.00 95.00 91 ALA A N 1
ATOM 666 C CA . ALA A 1 91 ? 2.722 7.330 -14.694 1.00 95.00 91 ALA A CA 1
ATOM 667 C C . ALA A 1 91 ? 2.871 5.916 -15.288 1.00 95.00 91 ALA A C 1
ATOM 669 O O . ALA A 1 91 ? 2.379 4.939 -14.734 1.00 95.00 91 ALA A O 1
ATOM 670 N N . ILE A 1 92 ? 3.634 5.788 -16.380 1.00 94.25 92 ILE A N 1
ATOM 671 C CA . ILE A 1 92 ? 3.913 4.492 -17.016 1.00 94.25 92 ILE A CA 1
ATOM 672 C C . ILE A 1 92 ? 4.787 3.616 -16.105 1.00 94.25 92 ILE A C 1
ATOM 674 O O . ILE A 1 92 ? 4.609 2.400 -16.058 1.00 94.25 92 ILE A O 1
ATOM 678 N N . ALA A 1 93 ? 5.757 4.206 -15.403 1.00 95.81 93 ALA A N 1
ATOM 679 C CA . ALA A 1 93 ? 6.597 3.473 -14.462 1.00 95.81 93 ALA A CA 1
ATOM 680 C C . ALA A 1 93 ? 5.779 2.949 -13.273 1.00 95.81 93 ALA A C 1
ATOM 682 O O . ALA A 1 93 ? 5.915 1.778 -12.928 1.00 95.81 93 ALA A O 1
ATOM 683 N N . GLU A 1 94 ? 4.902 3.778 -12.704 1.00 95.50 94 GLU A N 1
ATOM 684 C CA . GLU A 1 94 ? 3.986 3.405 -11.619 1.00 95.50 94 GLU A CA 1
ATOM 685 C C . GLU A 1 94 ? 3.076 2.241 -12.031 1.00 95.50 94 GLU A C 1
ATOM 687 O O . GLU A 1 94 ? 3.030 1.228 -11.334 1.00 95.50 94 GLU A O 1
ATOM 692 N N . GLU A 1 95 ? 2.442 2.327 -13.205 1.00 94.81 95 GLU A N 1
ATOM 693 C CA . GLU A 1 95 ? 1.593 1.257 -13.744 1.00 94.81 95 GLU A CA 1
ATOM 694 C C . GLU A 1 95 ? 2.366 -0.062 -13.900 1.00 94.81 95 GLU A C 1
ATOM 696 O O . GLU A 1 95 ? 1.901 -1.130 -13.498 1.00 94.81 95 GLU A O 1
ATOM 701 N N . ARG A 1 96 ? 3.588 -0.005 -14.442 1.00 95.81 96 ARG A N 1
ATOM 702 C CA . ARG A 1 96 ? 4.411 -1.205 -14.640 1.00 95.81 96 ARG A CA 1
ATOM 703 C C . ARG A 1 96 ? 4.890 -1.813 -13.330 1.00 95.81 96 ARG A C 1
ATOM 705 O O . ARG A 1 96 ? 4.918 -3.036 -13.227 1.00 95.81 96 ARG A O 1
ATOM 712 N N . VAL A 1 97 ? 5.276 -0.992 -12.353 1.00 96.56 97 VAL A N 1
ATOM 713 C CA . VAL A 1 97 ? 5.678 -1.473 -11.023 1.00 96.56 97 VAL A CA 1
ATOM 714 C C . VAL A 1 97 ? 4.485 -2.117 -10.318 1.00 96.56 97 VAL A C 1
ATOM 716 O O . VAL A 1 97 ? 4.646 -3.194 -9.750 1.00 96.56 97 VAL A O 1
ATOM 719 N N . ALA A 1 98 ? 3.289 -1.528 -10.412 1.00 95.25 98 ALA A N 1
ATOM 720 C CA . ALA A 1 98 ? 2.068 -2.118 -9.867 1.00 95.25 98 ALA A CA 1
ATOM 721 C C . ALA A 1 98 ? 1.743 -3.472 -10.523 1.00 95.25 98 ALA A C 1
ATOM 723 O O . ALA A 1 98 ? 1.507 -4.456 -9.824 1.00 95.25 98 ALA A O 1
ATOM 724 N N . ALA A 1 99 ? 1.811 -3.558 -11.856 1.00 95.06 99 ALA A N 1
ATOM 725 C CA . ALA A 1 99 ? 1.591 -4.809 -12.582 1.00 95.06 99 ALA A CA 1
ATOM 726 C C . ALA A 1 99 ? 2.645 -5.881 -12.252 1.00 95.06 99 ALA A C 1
ATOM 728 O O . ALA A 1 99 ? 2.305 -7.051 -12.082 1.00 95.06 99 ALA A O 1
ATOM 729 N N . PHE A 1 100 ? 3.918 -5.488 -12.138 1.00 96.12 100 PHE A N 1
ATOM 730 C CA . PHE A 1 100 ? 5.000 -6.377 -11.711 1.00 96.12 100 PHE A CA 1
ATOM 731 C C . PHE A 1 100 ? 4.750 -6.911 -10.298 1.00 96.12 100 PHE A C 1
ATOM 733 O O . PHE A 1 100 ? 4.826 -8.114 -10.069 1.00 96.12 100 PHE A O 1
ATOM 740 N N . LEU A 1 101 ? 4.386 -6.033 -9.360 1.00 96.06 101 LEU A N 1
ATOM 741 C CA . LEU A 1 101 ? 4.096 -6.430 -7.989 1.00 96.06 101 LEU A CA 1
ATOM 742 C C . LEU A 1 101 ? 2.902 -7.393 -7.915 1.00 96.06 101 LEU A C 1
ATOM 744 O O . LEU A 1 101 ? 2.989 -8.412 -7.236 1.00 96.06 101 LEU A O 1
ATOM 748 N N . ALA A 1 102 ? 1.822 -7.114 -8.646 1.00 96.12 102 ALA A N 1
ATOM 749 C CA . ALA A 1 102 ? 0.656 -7.992 -8.720 1.00 96.12 102 ALA A CA 1
ATOM 750 C C . ALA A 1 102 ? 1.021 -9.402 -9.208 1.00 96.12 102 ALA A C 1
ATOM 752 O O . ALA A 1 102 ? 0.624 -10.396 -8.594 1.00 96.12 102 ALA A O 1
ATOM 753 N N . HIS A 1 103 ? 1.848 -9.492 -10.254 1.00 95.25 103 HIS A N 1
ATOM 754 C CA . HIS A 1 103 ? 2.355 -10.764 -10.766 1.00 95.25 103 HIS A CA 1
ATOM 755 C C . HIS A 1 103 ? 3.193 -11.520 -9.722 1.00 95.25 103 HIS A C 1
ATOM 757 O O . HIS A 1 103 ? 2.923 -12.691 -9.450 1.00 95.25 103 HIS A O 1
ATOM 763 N N . GLU A 1 104 ? 4.169 -10.856 -9.095 1.00 95.12 104 GLU A N 1
ATOM 764 C CA . GLU A 1 104 ? 5.052 -11.480 -8.097 1.00 95.12 104 GLU A CA 1
ATOM 765 C C . GLU A 1 104 ? 4.295 -11.955 -6.849 1.00 95.12 104 GLU A C 1
ATOM 767 O O . GLU A 1 104 ? 4.597 -13.007 -6.276 1.00 95.12 104 GLU A O 1
ATOM 772 N N . LEU A 1 105 ? 3.269 -11.212 -6.432 1.00 95.31 105 LEU A N 1
ATOM 773 C CA . LEU A 1 105 ? 2.417 -11.597 -5.309 1.00 95.31 105 LEU A CA 1
ATOM 774 C C . LEU A 1 105 ? 1.360 -12.641 -5.688 1.00 95.31 105 LEU A C 1
ATOM 776 O O . LEU A 1 105 ? 0.837 -13.309 -4.794 1.00 95.31 105 LEU A O 1
ATOM 780 N N . ARG A 1 106 ? 1.105 -12.833 -6.989 1.00 95.50 106 ARG A N 1
ATOM 781 C CA . ARG A 1 106 ? -0.003 -13.628 -7.540 1.00 95.50 106 ARG A CA 1
ATOM 782 C C . ARG A 1 106 ? -1.361 -13.141 -7.039 1.00 95.50 106 ARG A C 1
ATOM 784 O O . ARG A 1 106 ? -2.215 -13.943 -6.668 1.00 95.50 106 ARG A O 1
ATOM 791 N N . LEU A 1 107 ? -1.527 -11.824 -7.024 1.00 94.00 107 LEU A N 1
ATOM 792 C CA . LEU A 1 107 ? -2.760 -11.152 -6.637 1.00 94.00 107 LEU A CA 1
ATOM 793 C C . LEU A 1 107 ? -3.366 -10.424 -7.843 1.00 94.00 107 LEU A C 1
ATOM 795 O O . LEU A 1 107 ? -2.625 -9.996 -8.735 1.00 94.00 107 LEU A O 1
ATOM 799 N N . PRO A 1 108 ? -4.697 -10.242 -7.871 1.00 92.56 108 PRO A N 1
ATOM 800 C CA . PRO A 1 108 ? -5.326 -9.237 -8.720 1.00 92.56 108 PRO A CA 1
ATOM 801 C C . PRO A 1 108 ? -4.666 -7.861 -8.543 1.00 92.56 108 PRO A C 1
ATOM 803 O O . PRO A 1 108 ? -4.180 -7.528 -7.462 1.00 92.56 108 PRO A O 1
ATOM 806 N N . THR A 1 109 ? -4.618 -7.051 -9.604 1.00 88.00 109 THR A N 1
ATOM 807 C CA . THR A 1 109 ? -3.906 -5.759 -9.583 1.00 88.00 109 THR A CA 1
ATOM 808 C C . THR A 1 109 ? -4.454 -4.797 -8.533 1.00 88.00 109 THR A C 1
ATOM 810 O O . THR A 1 109 ? -3.682 -4.093 -7.888 1.00 88.00 109 THR A O 1
ATOM 813 N N . 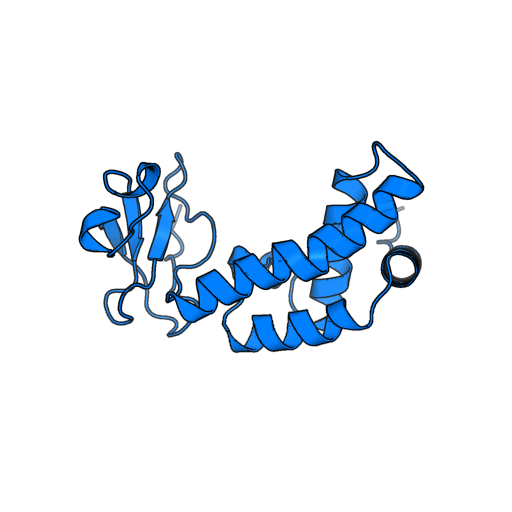ASP A 1 110 ? -5.769 -4.780 -8.345 1.00 87.94 110 ASP A N 1
ATOM 814 C CA . ASP A 1 110 ? -6.435 -3.988 -7.319 1.00 87.94 110 ASP A CA 1
ATOM 815 C C . ASP A 1 110 ? -6.095 -4.489 -5.911 1.00 87.94 110 ASP A C 1
ATOM 817 O O . ASP A 1 110 ? -5.791 -3.683 -5.043 1.00 87.94 110 ASP A O 1
ATOM 821 N N . GLU A 1 111 ? -6.055 -5.799 -5.672 1.00 90.69 111 GLU A N 1
ATOM 822 C CA . GLU A 1 111 ? -5.641 -6.360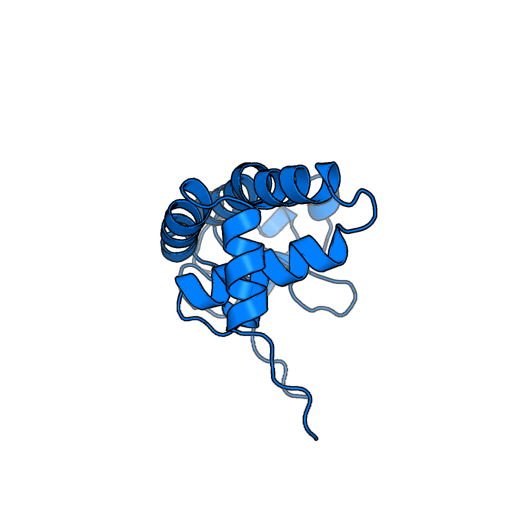 -4.377 1.00 90.69 111 GLU A CA 1
ATOM 823 C C . GLU A 1 111 ? -4.147 -6.171 -4.080 1.00 90.69 111 GLU A C 1
ATOM 825 O O . GLU A 1 111 ? -3.761 -6.032 -2.921 1.00 90.69 111 GLU A O 1
ATOM 830 N N . ALA A 1 112 ? -3.309 -6.118 -5.117 1.00 93.81 112 ALA A N 1
ATOM 831 C CA . ALA A 1 112 ? -1.869 -5.899 -5.002 1.00 93.81 112 ALA A CA 1
ATOM 832 C C . ALA A 1 112 ? -1.480 -4.438 -4.714 1.00 93.81 112 ALA A C 1
ATOM 834 O O . ALA A 1 112 ? -0.298 -4.145 -4.501 1.00 93.81 112 ALA A O 1
ATOM 835 N N . ALA A 1 113 ? -2.444 -3.515 -4.728 1.00 94.31 113 ALA A N 1
ATOM 836 C CA . ALA A 1 113 ? -2.199 -2.115 -4.429 1.00 94.31 113 ALA A CA 1
ATOM 837 C C . ALA A 1 113 ? -1.653 -1.956 -2.999 1.00 94.31 113 ALA A C 1
ATOM 839 O O . ALA A 1 113 ? -2.195 -2.515 -2.045 1.00 94.31 113 ALA A O 1
ATOM 840 N N . ILE A 1 114 ? -0.568 -1.189 -2.838 1.00 96.31 114 ILE A N 1
ATOM 841 C CA . ILE A 1 114 ? 0.195 -1.109 -1.576 1.00 96.31 114 ILE A CA 1
ATOM 842 C C . ILE A 1 114 ? -0.703 -0.734 -0.394 1.00 96.31 114 ILE A C 1
ATOM 844 O O . ILE A 1 114 ? -0.617 -1.332 0.673 1.00 96.31 114 ILE A O 1
ATOM 848 N N . GLU A 1 115 ? -1.600 0.220 -0.600 1.00 94.38 115 GLU A N 1
ATOM 849 C CA . GLU A 1 115 ? -2.577 0.710 0.370 1.00 94.38 115 GLU A CA 1
ATOM 850 C C . GLU A 1 115 ? -3.598 -0.345 0.842 1.00 94.38 115 GLU A C 1
ATOM 852 O O . GLU A 1 115 ? -4.334 -0.098 1.797 1.00 94.38 115 GLU A O 1
ATOM 857 N N . ARG A 1 116 ? -3.631 -1.530 0.221 1.00 95.31 116 ARG A N 1
ATOM 858 C CA . ARG A 1 116 ? -4.517 -2.650 0.574 1.00 95.31 116 ARG A CA 1
ATOM 859 C C . ARG A 1 116 ? -3.773 -3.841 1.182 1.00 95.31 116 ARG A C 1
ATOM 861 O O . ARG A 1 116 ? -4.400 -4.689 1.807 1.00 95.31 116 ARG A O 1
ATOM 868 N N . LEU A 1 117 ? -2.445 -3.894 1.077 1.00 96.62 117 LEU A N 1
ATOM 869 C CA . LEU A 1 117 ? -1.650 -5.018 1.580 1.00 96.62 117 LEU A CA 1
ATOM 870 C C . LEU A 1 117 ? -1.641 -5.066 3.110 1.00 96.62 117 LEU A C 1
ATOM 872 O O . LEU A 1 117 ? -1.423 -4.047 3.758 1.00 96.62 117 LEU A O 1
ATOM 876 N N . ASN A 1 118 ? -1.801 -6.240 3.711 1.00 96.31 118 ASN A N 1
ATOM 877 C CA . ASN A 1 118 ? -1.501 -6.424 5.135 1.00 96.31 118 ASN A CA 1
ATOM 878 C C . ASN A 1 118 ? 0.020 -6.547 5.372 1.00 96.31 118 ASN A C 1
ATOM 880 O O . ASN A 1 118 ? 0.816 -6.510 4.424 1.00 96.31 118 ASN A O 1
ATOM 884 N N . ILE A 1 119 ? 0.446 -6.700 6.629 1.00 96.81 119 ILE A N 1
ATOM 885 C CA . ILE A 1 119 ? 1.875 -6.767 6.973 1.00 96.81 119 ILE A CA 1
ATOM 886 C C . ILE A 1 119 ? 2.617 -7.930 6.292 1.00 96.81 119 ILE A C 1
ATOM 888 O O . ILE A 1 119 ? 3.752 -7.765 5.837 1.00 96.81 119 ILE A O 1
ATOM 892 N N . GLU A 1 120 ? 1.989 -9.099 6.171 1.00 97.12 120 GLU A N 1
ATOM 893 C CA . GLU A 1 120 ? 2.598 -10.272 5.535 1.00 97.12 120 GLU A CA 1
ATOM 894 C C . GLU A 1 120 ? 2.831 -10.027 4.045 1.00 97.12 120 GLU A C 1
ATOM 896 O O . GLU A 1 120 ? 3.922 -10.280 3.521 1.00 97.12 120 GLU A O 1
ATOM 901 N N . TRP A 1 121 ? 1.838 -9.448 3.373 1.00 97.50 121 TRP A N 1
ATOM 902 C CA . TRP A 1 121 ? 1.956 -9.050 1.980 1.00 97.50 121 TRP A CA 1
ATOM 903 C C . TRP A 1 121 ? 2.973 -7.930 1.775 1.00 97.50 121 TRP A C 1
ATOM 905 O O . TRP A 1 121 ? 3.735 -7.995 0.813 1.00 97.50 121 TRP A O 1
ATOM 915 N N . CYS A 1 122 ? 3.082 -6.968 2.696 1.00 97.94 122 CYS A N 1
ATOM 916 C CA . CYS A 1 122 ? 4.134 -5.948 2.652 1.00 97.94 122 CYS A CA 1
ATOM 917 C C . CYS A 1 122 ? 5.534 -6.574 2.719 1.00 97.94 122 CYS A C 1
ATOM 919 O O . CYS A 1 122 ? 6.423 -6.189 1.957 1.00 97.94 122 CYS A O 1
ATOM 921 N N . ARG A 1 123 ? 5.740 -7.578 3.581 1.00 97.75 123 ARG A N 1
ATOM 922 C CA . ARG A 1 123 ? 7.020 -8.303 3.684 1.00 97.75 123 ARG A CA 1
ATOM 923 C C . ARG A 1 123 ? 7.346 -9.054 2.391 1.00 97.75 123 ARG A C 1
ATOM 925 O O . ARG A 1 123 ? 8.483 -9.003 1.923 1.00 97.75 123 ARG A O 1
ATOM 932 N N . ARG A 1 124 ? 6.357 -9.706 1.772 1.00 97.50 124 ARG A N 1
ATOM 933 C CA . ARG A 1 124 ? 6.532 -10.381 0.472 1.00 97.50 124 ARG A CA 1
ATOM 934 C C . ARG A 1 124 ? 6.823 -9.392 -0.655 1.00 97.50 124 ARG A C 1
ATOM 936 O O . ARG A 1 124 ? 7.758 -9.608 -1.422 1.00 97.50 124 ARG A O 1
ATOM 943 N N . ALA A 1 125 ? 6.077 -8.293 -0.712 1.00 97.44 125 ALA A N 1
ATOM 944 C CA . ALA A 1 125 ? 6.270 -7.216 -1.676 1.00 97.44 125 ALA A CA 1
ATOM 945 C C . ALA A 1 125 ? 7.672 -6.613 -1.569 1.00 97.44 125 ALA A C 1
ATOM 947 O O . ALA A 1 125 ? 8.348 -6.401 -2.574 1.00 97.44 125 ALA A O 1
ATOM 948 N N . TRP A 1 126 ? 8.145 -6.401 -0.341 1.00 98.00 126 TRP A N 1
ATOM 949 C CA . TRP A 1 126 ? 9.494 -5.919 -0.090 1.00 98.00 126 TRP A CA 1
ATOM 950 C C . TRP A 1 126 ? 10.550 -6.844 -0.690 1.00 98.00 126 TRP A C 1
ATOM 952 O O . TRP A 1 126 ? 11.455 -6.373 -1.374 1.00 98.00 126 TRP A O 1
ATOM 962 N N . LEU A 1 127 ? 10.439 -8.156 -0.464 1.00 96.44 127 LEU A N 1
ATOM 963 C CA . LEU A 1 127 ? 11.382 -9.132 -1.014 1.00 96.44 127 LEU A CA 1
ATOM 964 C C . LEU A 1 127 ? 11.355 -9.157 -2.546 1.00 96.44 127 LEU A C 1
ATOM 966 O O . LEU A 1 127 ? 12.423 -9.165 -3.157 1.00 96.44 127 LEU A O 1
ATOM 970 N N . ALA A 1 128 ? 10.164 -9.102 -3.150 1.00 95.38 128 ALA A N 1
ATOM 971 C CA . ALA A 1 128 ? 10.002 -9.062 -4.601 1.00 95.38 128 ALA A CA 1
ATOM 972 C C . ALA A 1 128 ? 10.670 -7.822 -5.221 1.00 95.38 128 ALA A C 1
ATOM 974 O O . ALA A 1 128 ? 11.398 -7.925 -6.206 1.00 95.38 128 ALA A O 1
ATOM 975 N N . LEU A 1 129 ? 10.475 -6.644 -4.620 1.00 95.88 129 LEU A N 1
ATOM 976 C CA . LEU A 1 129 ? 10.998 -5.396 -5.175 1.00 95.88 129 LEU A CA 1
ATOM 977 C C . LEU A 1 129 ? 12.469 -5.140 -4.826 1.00 95.88 129 LEU A C 1
ATOM 979 O O . LEU A 1 129 ? 13.178 -4.541 -5.631 1.00 95.88 129 LEU A O 1
ATOM 983 N N . LYS A 1 130 ? 12.965 -5.590 -3.666 1.00 94.19 130 LYS A N 1
ATOM 984 C CA . LYS A 1 130 ? 14.343 -5.323 -3.210 1.00 94.19 130 LYS A CA 1
ATOM 985 C C . LYS A 1 130 ? 15.405 -5.845 -4.182 1.00 94.19 130 LYS A C 1
ATOM 987 O O . LYS A 1 130 ? 16.446 -5.212 -4.327 1.00 94.19 130 LYS A O 1
ATOM 992 N N . GLY A 1 131 ? 15.159 -6.992 -4.815 1.00 88.00 131 GLY A N 1
ATOM 993 C CA . GLY A 1 131 ? 16.077 -7.598 -5.786 1.00 88.00 131 GLY A CA 1
ATOM 994 C C . GLY A 1 131 ? 15.873 -7.137 -7.230 1.00 88.00 131 GLY A C 1
ATOM 995 O O . GLY A 1 131 ? 16.715 -7.426 -8.075 1.00 88.00 131 GLY A O 1
ATOM 996 N N . ALA A 1 132 ? 14.775 -6.438 -7.523 1.00 95.19 132 ALA A N 1
ATOM 997 C CA . ALA A 1 132 ? 14.413 -6.061 -8.881 1.00 95.19 132 ALA A CA 1
ATOM 998 C C . ALA A 1 132 ? 15.056 -4.731 -9.301 1.00 95.19 132 ALA A C 1
ATOM 1000 O O . ALA A 1 132 ? 15.166 -3.783 -8.511 1.00 95.19 132 ALA A O 1
ATOM 1001 N N . SER A 1 133 ? 15.427 -4.646 -10.577 1.00 96.50 133 SER A N 1
ATOM 1002 C CA . SER A 1 133 ? 15.738 -3.389 -11.261 1.00 96.50 133 SER A CA 1
ATOM 1003 C C . SER A 1 133 ? 14.543 -2.911 -12.085 1.00 96.50 133 SER A C 1
ATOM 1005 O O . SER A 1 133 ? 13.671 -3.704 -12.457 1.00 96.50 133 SER A O 1
ATOM 1007 N N . TYR A 1 134 ? 14.511 -1.631 -12.467 1.00 96.50 134 TYR A N 1
ATOM 1008 C CA . TYR A 1 134 ? 13.469 -1.168 -13.388 1.00 96.50 134 TYR A CA 1
ATOM 1009 C C . TYR A 1 134 ? 13.557 -1.847 -14.771 1.00 96.50 134 TYR A C 1
ATOM 1011 O O . TYR A 1 134 ? 12.547 -2.002 -15.458 1.00 96.50 134 TYR A O 1
ATOM 1019 N N . ALA A 1 135 ? 14.734 -2.336 -15.176 1.00 95.75 135 ALA A N 1
ATOM 1020 C CA . ALA A 1 135 ? 14.875 -3.123 -16.401 1.00 95.75 135 ALA A CA 1
ATOM 1021 C C . ALA A 1 135 ? 14.116 -4.462 -16.327 1.00 95.75 135 ALA A C 1
ATOM 1023 O O . ALA A 1 135 ? 13.523 -4.880 -17.324 1.00 95.75 135 ALA A O 1
ATOM 1024 N N . ASP A 1 136 ? 14.077 -5.107 -15.158 1.00 96.25 136 ASP A N 1
ATOM 1025 C CA . ASP A 1 136 ? 13.289 -6.329 -14.948 1.00 96.25 136 ASP A CA 1
ATOM 1026 C C . ASP A 1 136 ? 11.786 -6.037 -15.021 1.00 96.25 136 ASP A C 1
ATOM 1028 O O . ASP A 1 136 ? 11.046 -6.775 -15.670 1.00 96.25 136 ASP A O 1
ATOM 1032 N N . VAL A 1 137 ? 11.353 -4.902 -14.461 1.00 95.75 137 VAL A N 1
ATOM 1033 C CA . VAL A 1 137 ? 9.968 -4.410 -14.559 1.00 95.75 137 VAL A CA 1
ATOM 1034 C C . VAL A 1 137 ? 9.568 -4.156 -16.018 1.00 95.75 137 VAL A C 1
ATOM 1036 O O . VAL A 1 137 ? 8.480 -4.540 -16.452 1.00 95.75 137 VAL A O 1
ATOM 1039 N N . VAL A 1 138 ? 10.451 -3.551 -16.820 1.00 95.19 138 VAL A N 1
ATOM 1040 C CA . VAL A 1 138 ? 10.212 -3.349 -18.259 1.00 95.19 138 VAL A CA 1
ATOM 1041 C C . VAL A 1 138 ? 10.149 -4.681 -19.004 1.00 95.19 138 VAL A C 1
ATOM 1043 O O . VAL A 1 138 ? 9.246 -4.864 -19.822 1.00 95.19 138 VAL A O 1
ATOM 1046 N N . ARG A 1 139 ? 11.064 -5.617 -18.716 1.00 95.19 139 ARG A N 1
ATOM 1047 C CA . ARG A 1 139 ? 11.059 -6.961 -19.313 1.00 95.19 139 ARG A CA 1
ATOM 1048 C C . ARG A 1 139 ? 9.743 -7.675 -19.012 1.00 95.19 139 ARG A C 1
ATOM 1050 O O . ARG A 1 139 ? 9.112 -8.194 -19.926 1.00 95.19 139 ARG A O 1
ATOM 1057 N N . HIS A 1 140 ? 9.291 -7.627 -17.761 1.00 94.25 140 HIS A N 1
ATOM 1058 C CA . HIS A 1 140 ? 7.987 -8.143 -17.358 1.00 94.25 140 HIS A CA 1
ATOM 1059 C C . HIS A 1 140 ? 6.851 -7.501 -18.171 1.00 94.25 140 HIS A C 1
ATOM 1061 O O . HIS A 1 140 ? 6.064 -8.208 -18.796 1.00 94.25 140 HIS A O 1
ATOM 1067 N N . ALA A 1 141 ? 6.797 -6.169 -18.245 1.00 91.88 141 ALA A N 1
ATOM 1068 C CA . ALA A 1 141 ? 5.748 -5.459 -18.979 1.00 91.88 141 ALA A CA 1
ATOM 1069 C C . ALA A 1 141 ? 5.726 -5.777 -20.489 1.00 91.88 141 ALA A C 1
ATOM 1071 O O . ALA A 1 141 ? 4.673 -5.709 -21.122 1.00 91.88 141 ALA A O 1
ATOM 1072 N N . GLN A 1 142 ? 6.874 -6.109 -21.085 1.00 91.38 142 GLN A N 1
ATOM 1073 C CA . GLN A 1 142 ? 6.962 -6.546 -22.481 1.00 91.38 142 GLN A CA 1
ATOM 1074 C C . GLN A 1 142 ? 6.446 -7.977 -22.668 1.00 91.38 142 GLN A C 1
ATOM 1076 O O . GLN A 1 142 ? 5.736 -8.234 -23.638 1.00 91.38 142 GLN A O 1
ATOM 1081 N N . THR A 1 143 ? 6.767 -8.881 -21.739 1.00 90.56 143 THR A N 1
ATOM 1082 C CA . THR A 1 143 ? 6.331 -10.285 -21.766 1.00 90.56 143 THR A CA 1
ATOM 1083 C C . THR A 1 143 ? 4.828 -10.428 -21.538 1.00 90.56 143 THR A C 1
ATOM 1085 O O . THR A 1 143 ? 4.163 -11.161 -22.263 1.00 90.56 143 THR A O 1
ATOM 1088 N N . TYR A 1 144 ? 4.284 -9.703 -20.559 1.00 81.81 144 TYR A N 1
ATOM 1089 C CA . TYR A 1 144 ? 2.887 -9.818 -20.123 1.00 81.81 144 TYR A CA 1
ATOM 1090 C C . TYR A 1 144 ? 1.993 -8.706 -20.665 1.00 81.81 144 TYR A C 1
ATOM 1092 O O . TYR A 1 144 ? 0.920 -8.433 -20.127 1.00 81.81 144 TYR A O 1
ATOM 1100 N N . ARG A 1 145 ? 2.425 -8.043 -21.742 1.00 68.38 145 ARG A N 1
ATOM 1101 C CA . ARG A 1 145 ? 1.631 -7.001 -22.386 1.00 68.38 145 ARG A CA 1
ATOM 1102 C C . ARG A 1 145 ? 0.293 -7.614 -22.817 1.00 68.38 145 ARG A C 1
ATOM 1104 O O . ARG A 1 145 ? 0.321 -8.590 -23.574 1.00 68.38 145 ARG A O 1
ATOM 1111 N N . PRO A 1 146 ? -0.865 -7.076 -22.394 1.00 56.91 146 PRO A N 1
ATOM 1112 C CA . PRO A 1 146 ? -2.137 -7.555 -22.908 1.00 56.91 146 PRO A CA 1
ATOM 1113 C C . PRO A 1 146 ? -2.100 -7.380 -24.426 1.00 56.91 146 PRO A C 1
ATOM 1115 O O . PRO A 1 146 ? -1.903 -6.270 -24.933 1.00 56.91 146 PRO A O 1
ATOM 1118 N N . ARG A 1 147 ? -2.195 -8.492 -25.167 1.00 52.59 147 ARG A N 1
ATOM 1119 C CA . ARG A 1 147 ? -2.349 -8.435 -26.622 1.00 52.59 147 ARG A CA 1
ATOM 1120 C C . ARG A 1 147 ? -3.560 -7.550 -26.881 1.00 52.59 147 ARG A C 1
ATOM 1122 O O . ARG A 1 147 ? -4.638 -7.833 -26.368 1.00 52.59 147 ARG A O 1
ATOM 1129 N N . LYS A 1 148 ? -3.355 -6.464 -27.632 1.00 43.59 148 LYS A N 1
ATOM 1130 C CA . LYS A 1 148 ? -4.437 -5.609 -28.123 1.00 43.59 148 LYS A CA 1
ATOM 1131 C C . LYS A 1 148 ? -5.495 -6.549 -28.706 1.00 43.59 148 LYS A C 1
ATOM 1133 O O . LYS A 1 148 ? -5.145 -7.339 -29.583 1.00 43.59 148 LYS A O 1
ATOM 1138 N N . ALA A 1 149 ? -6.714 -6.531 -28.164 1.00 43.34 149 ALA A N 1
ATOM 1139 C CA . ALA A 1 149 ? -7.824 -7.253 -28.771 1.00 43.34 149 ALA A CA 1
ATOM 1140 C C . ALA A 1 149 ? -7.902 -6.783 -30.231 1.00 43.34 149 ALA A C 1
ATOM 1142 O O . ALA A 1 149 ? -7.973 -5.575 -30.476 1.00 43.34 149 ALA A O 1
ATOM 1143 N N . ALA A 1 150 ? -7.697 -7.723 -31.154 1.00 38.56 150 ALA A N 1
ATOM 1144 C CA . ALA A 1 150 ? -7.761 -7.485 -32.590 1.00 38.56 150 ALA A CA 1
ATOM 1145 C C . ALA A 1 150 ? -9.214 -7.295 -33.025 1.00 38.56 150 ALA A C 1
ATOM 1147 O O . ALA A 1 150 ? -10.087 -7.949 -32.409 1.00 38.56 150 ALA A O 1
#

Radius of gyration: 17.0 Å; chains: 1; bounding box: 42×31×51 Å

Secondary structure (DSSP, 8-state):
---PPPB-TTT-PBPEEEETTTTT---HHHHTSEEEE-SSSTT-EEEBPTTS-BSS--B-HHHHHHHHHHIIIIIHHHHHHHHHH-TT-HHHHHHHHHHHHHHHHT--TTTT-GGG--HHHHHHHHHHHHT--HHHHHHHHHHTPPPPP-

Sequence (150 aa):
MSALGIYCADCGTECERITGREAGAREPDLIDAQVWACPFCPDAWAASAADGSAVGLPAGEETRNARALLRERQVERLIGEALKTCPNGRAIAEERVAAFLAHELRLPTDEAAIERLNIEWCRRAWLALKGASYADVVRHAQTYRPRKAA

Foldseek 3Di:
DPPPFQAALAPRDGWDKDACCVLVNPDPVRRGAIWTHDPPDRSFIFGADPVRDGPAGTYHPLLVVLLVCCCVPQLVQQLVLVCVVPVVCNVVSNVLLLVQQCVQLVHDSVCSPSSHHGPVSSVSSCVSRVPDHNVVSVVVCVVPPPDDPD

Organism: Methylorubrum extorquens (NCBI:txid408)